Protein AF-A0A397UFQ4-F1 (afdb_monomer)

Nearest PDB structures (foldseek):
  2hhe-assembly1_B  TM=3.043E-01  e=4.378E+00  Homo sapiens

Organism: NCBI:txid44941

Mean predicted aligned error: 8.41 Å

Solvent-accessible surface area (backbone atoms only — not comparable to full-atom values): 8159 Å² total; per-residue (Å²): 135,67,64,70,59,56,53,64,70,54,61,78,47,61,83,94,66,66,54,72,70,55,70,60,45,58,74,70,64,36,62,65,55,53,31,54,50,48,43,52,47,51,49,63,78,42,35,73,60,53,28,53,54,43,25,72,74,63,79,46,73,78,60,61,97,76,64,55,71,70,55,49,52,50,51,50,50,48,54,48,62,49,42,74,75,43,45,70,63,52,50,66,76,47,70,85,65,86,52,66,69,55,53,56,51,46,47,40,63,70,48,50,48,53,50,46,58,31,42,40,70,51,22,50,71,68,68,38,53,70,61,29,52,54,52,62,57,74,109

Foldseek 3Di:
DPVVVVLVVQLPDDPVPRDPVVVVVCVVCDQVNLLLVLLQVLCQVPVVVLQVLVCVVPVDHGDDNRDDSVSSVVSLVVLQVVCVVCVVVVCVVCVPPPDPVVVVVVCSRPQSSVLSVCLVPPCVVVVVVVVNVVSSSND

pLDDT: mean 82.8, std 16.53, range [33.0, 97.25]

Radius of gyration: 16.31 Å; Cα contacts (8 Å, |Δi|>4): 80; chains: 1; bounding box: 44×31×44 Å

Sequence (139 aa):
MNFKLIVYKYFNLSFNNIPKEINQFVPLLGPLYISLNIQETCIIKFYPFFNELYKDIFNKKNLIAKPKPWQINLLLYIAHSRWIKIKFKVLKAFQNSKNSSFYSILNLLYDIIPSTLDIYTNLFKNNHFEHYYETIFQL

Structure (mmCIF, N/CA/C/O backbone):
data_AF-A0A397UFQ4-F1
#
_entry.id   AF-A0A397UFQ4-F1
#
loop_
_atom_site.group_PDB
_atom_site.id
_atom_site.type_symbol
_atom_site.label_atom_id
_atom_site.label_alt_id
_atom_site.label_comp_id
_atom_site.label_asym_id
_atom_site.label_entity_id
_atom_site.label_seq_id
_atom_site.pdbx_PDB_ins_code
_atom_site.Cartn_x
_atom_site.Cartn_y
_atom_site.Cartn_z
_atom_site.occupancy
_atom_site.B_iso_or_equiv
_atom_site.auth_seq_id
_atom_site.auth_comp_id
_atom_site.auth_asym_id
_atom_site.auth_atom_id
_atom_site.pdbx_PDB_model_num
ATOM 1 N N . MET A 1 1 ? 24.547 4.387 -12.637 1.00 41.91 1 MET A N 1
ATOM 2 C CA . MET A 1 1 ? 23.330 5.148 -13.000 1.00 41.91 1 MET A CA 1
ATOM 3 C C . MET A 1 1 ? 22.202 4.695 -12.083 1.00 41.91 1 MET A C 1
ATOM 5 O O . MET A 1 1 ? 21.888 3.514 -12.062 1.00 41.91 1 MET A O 1
ATOM 9 N N . ASN A 1 2 ? 21.700 5.576 -11.217 1.00 33.00 2 ASN A N 1
ATOM 10 C CA . ASN A 1 2 ? 20.807 5.203 -10.117 1.00 33.00 2 ASN A CA 1
ATOM 11 C C . ASN A 1 2 ? 19.346 5.304 -10.598 1.00 33.00 2 ASN A C 1
ATOM 13 O O . ASN A 1 2 ? 18.760 6.383 -10.568 1.00 33.00 2 ASN A O 1
ATOM 17 N N . PHE A 1 3 ? 18.775 4.208 -11.110 1.00 43.78 3 PHE A N 1
ATOM 18 C CA . PHE A 1 3 ? 17.453 4.192 -11.768 1.00 43.78 3 PHE A CA 1
ATOM 19 C C . PHE A 1 3 ? 16.307 4.724 -10.893 1.00 43.78 3 PHE A C 1
ATOM 21 O O . PHE A 1 3 ? 15.357 5.302 -11.416 1.00 43.78 3 PHE A O 1
ATOM 28 N N . LYS A 1 4 ? 16.446 4.645 -9.561 1.00 43.16 4 LYS A N 1
ATOM 29 C CA . LYS A 1 4 ? 15.537 5.286 -8.598 1.00 43.16 4 LYS A CA 1
ATOM 30 C C . LYS A 1 4 ? 15.383 6.793 -8.838 1.00 43.16 4 LYS A C 1
ATOM 32 O O . LYS A 1 4 ? 14.274 7.297 -8.744 1.00 43.16 4 LYS A O 1
ATOM 37 N N . LEU A 1 5 ? 16.464 7.498 -9.184 1.00 40.31 5 LEU A N 1
ATOM 38 C CA . LEU A 1 5 ? 16.439 8.945 -9.441 1.00 40.31 5 LEU A CA 1
ATOM 39 C C . LEU A 1 5 ? 15.760 9.299 -10.768 1.00 40.31 5 LEU A C 1
ATOM 41 O O . LEU A 1 5 ? 15.166 10.364 -10.870 1.00 40.31 5 LEU A O 1
ATOM 45 N N . ILE A 1 6 ? 15.826 8.418 -11.770 1.00 48.56 6 ILE A N 1
ATOM 46 C CA . ILE A 1 6 ? 15.184 8.639 -13.074 1.00 48.56 6 ILE A CA 1
ATOM 47 C C . ILE A 1 6 ? 13.675 8.501 -12.910 1.00 48.56 6 ILE A C 1
ATOM 49 O O . ILE A 1 6 ? 12.940 9.417 -13.251 1.00 48.56 6 ILE A O 1
ATOM 53 N N . VAL A 1 7 ? 13.223 7.417 -12.281 1.00 49.34 7 VAL A N 1
ATOM 54 C CA . VAL A 1 7 ? 11.802 7.199 -11.989 1.00 49.34 7 VAL A CA 1
ATOM 55 C C . VAL A 1 7 ? 11.239 8.354 -11.146 1.00 49.34 7 VAL A C 1
ATOM 57 O O . VAL A 1 7 ? 10.243 8.959 -11.531 1.00 49.34 7 VAL A O 1
ATOM 60 N N . TYR A 1 8 ? 11.941 8.775 -10.085 1.00 44.56 8 TYR A N 1
ATOM 61 C CA . TYR A 1 8 ? 11.523 9.923 -9.264 1.00 44.56 8 TYR A CA 1
ATOM 62 C C . TYR A 1 8 ? 11.478 11.262 -10.016 1.00 44.56 8 TYR A C 1
ATOM 64 O O . TYR A 1 8 ? 10.646 12.107 -9.696 1.00 44.56 8 TYR A O 1
ATOM 72 N N . LYS A 1 9 ? 12.362 11.482 -10.998 1.00 42.84 9 LYS A N 1
ATOM 73 C CA . LYS A 1 9 ? 12.400 12.731 -11.776 1.00 42.84 9 LYS A CA 1
ATOM 74 C C . LYS A 1 9 ? 11.203 12.864 -12.724 1.00 42.84 9 LYS A C 1
ATOM 76 O O . LYS A 1 9 ? 10.853 13.982 -13.089 1.00 42.84 9 LYS A O 1
ATOM 81 N N . TYR A 1 10 ? 10.580 11.749 -13.100 1.00 50.41 10 TYR A N 1
ATOM 82 C CA . TYR A 1 10 ? 9.545 11.711 -14.133 1.00 50.41 10 TYR A CA 1
ATOM 83 C C . TYR A 1 10 ? 8.149 11.312 -13.633 1.00 50.41 10 TYR A C 1
ATOM 85 O O . TYR A 1 10 ? 7.179 11.565 -14.337 1.00 50.41 10 TYR A O 1
ATOM 93 N N . PHE A 1 11 ? 8.025 10.806 -12.401 1.00 47.72 11 PHE A N 1
ATOM 94 C CA . PHE A 1 11 ? 6.742 10.566 -11.715 1.00 47.72 11 PHE A CA 1
ATOM 95 C C . PHE A 1 11 ? 5.924 11.851 -11.437 1.00 47.72 11 PHE A C 1
ATOM 97 O O . PHE A 1 11 ? 4.757 11.775 -11.087 1.00 47.72 11 PHE A O 1
ATOM 104 N N . ASN A 1 12 ? 6.511 13.044 -11.609 1.00 43.25 12 ASN A N 1
ATOM 105 C CA . ASN A 1 12 ? 5.829 14.335 -11.427 1.00 43.25 12 ASN A CA 1
ATOM 106 C C . ASN A 1 12 ? 5.403 15.014 -12.748 1.00 43.25 12 ASN A C 1
ATOM 108 O O . ASN A 1 12 ? 5.102 16.209 -12.748 1.00 43.25 12 ASN A O 1
ATOM 112 N N . LEU A 1 13 ? 5.415 14.311 -13.886 1.00 46.12 13 LEU A N 1
ATOM 113 C CA . LEU A 1 13 ? 4.970 14.881 -15.160 1.00 46.12 13 LEU A CA 1
ATOM 114 C C . LEU A 1 13 ? 3.474 14.647 -15.379 1.00 46.12 13 LEU A C 1
ATOM 116 O O . LEU A 1 13 ? 2.987 13.529 -15.271 1.00 46.12 13 LEU A O 1
ATOM 120 N N . SER A 1 14 ? 2.750 15.703 -15.760 1.00 45.38 14 SER A N 1
ATOM 121 C CA . SER A 1 14 ? 1.394 15.576 -16.299 1.00 45.38 14 SER A CA 1
ATOM 122 C C . SER A 1 14 ? 1.397 14.645 -17.516 1.00 45.38 14 SER A C 1
ATOM 124 O O . SER A 1 14 ? 2.278 14.786 -18.367 1.00 45.38 14 SER A O 1
ATOM 126 N N . PHE A 1 15 ? 0.388 13.776 -17.638 1.00 50.72 15 PHE A N 1
ATOM 127 C CA . PHE A 1 15 ? 0.259 12.736 -18.676 1.00 50.72 15 PHE A CA 1
ATOM 128 C C . PHE A 1 15 ? 0.599 13.208 -20.105 1.00 50.72 15 PHE A C 1
ATOM 130 O O . PHE A 1 15 ? 1.236 12.496 -20.873 1.00 50.72 15 PHE A O 1
ATOM 137 N N . ASN A 1 16 ? 0.273 14.462 -20.435 1.00 53.00 16 ASN A N 1
ATOM 138 C CA . ASN A 1 16 ? 0.518 15.053 -21.755 1.00 53.00 16 ASN A CA 1
ATOM 139 C C . ASN A 1 16 ? 1.999 15.327 -22.089 1.00 53.00 16 ASN A C 1
ATOM 141 O O . ASN A 1 16 ? 2.300 15.643 -23.236 1.00 53.00 16 ASN A O 1
ATOM 145 N N . ASN A 1 17 ? 2.917 15.209 -21.123 1.00 59.16 17 ASN A N 1
ATOM 146 C CA . ASN A 1 17 ? 4.333 15.562 -21.283 1.00 59.16 17 ASN A CA 1
ATOM 147 C C . ASN A 1 17 ? 5.292 14.389 -21.023 1.00 59.16 17 ASN A C 1
ATOM 149 O O . ASN A 1 17 ? 6.481 14.623 -20.805 1.00 59.16 17 ASN A O 1
ATOM 153 N N . ILE A 1 18 ? 4.815 13.140 -21.025 1.00 60.66 18 ILE A N 1
ATOM 154 C CA . ILE A 1 18 ? 5.684 11.971 -20.832 1.00 60.66 18 ILE A CA 1
ATOM 155 C C . ILE A 1 18 ? 6.627 11.843 -22.050 1.00 60.66 18 ILE A C 1
ATOM 157 O O . ILE A 1 18 ? 6.153 11.653 -23.173 1.00 60.66 18 ILE A O 1
ATOM 161 N N . PRO A 1 19 ? 7.960 11.937 -21.872 1.00 65.44 19 PRO A N 1
ATOM 162 C CA . PRO A 1 19 ? 8.918 11.765 -22.958 1.00 65.44 19 PRO A CA 1
ATOM 163 C C . PRO A 1 19 ? 8.798 10.371 -23.586 1.00 65.44 19 PRO A C 1
ATOM 165 O O . PRO A 1 19 ? 8.626 9.375 -22.876 1.00 65.44 19 PRO A O 1
ATOM 168 N N . LYS A 1 20 ? 8.921 10.277 -24.917 1.00 62.59 20 LYS A N 1
ATOM 169 C CA . LYS A 1 20 ? 8.786 9.011 -25.669 1.00 62.59 20 LYS A CA 1
ATOM 170 C C . LYS A 1 20 ? 9.743 7.927 -25.171 1.00 62.59 20 LYS A C 1
ATOM 172 O O . LYS A 1 20 ? 9.418 6.745 -25.234 1.00 62.59 20 LYS A O 1
ATOM 177 N N . GLU A 1 21 ? 10.891 8.330 -24.644 1.00 62.50 21 GLU A N 1
ATOM 178 C CA . GLU A 1 21 ? 11.898 7.455 -24.058 1.00 62.50 21 GLU A CA 1
ATOM 179 C C . GLU A 1 21 ? 11.328 6.688 -22.853 1.00 62.50 21 GLU A C 1
ATOM 181 O O . GLU A 1 21 ? 11.600 5.504 -22.687 1.00 62.50 21 GLU A O 1
ATOM 186 N N . ILE A 1 22 ? 10.473 7.315 -22.039 1.00 59.78 22 ILE A N 1
ATOM 187 C CA . ILE A 1 22 ? 9.878 6.690 -20.846 1.00 59.78 22 ILE A CA 1
ATOM 188 C C . ILE A 1 22 ? 8.858 5.620 -21.232 1.00 59.78 22 ILE A C 1
ATOM 190 O O . ILE A 1 22 ? 8.871 4.533 -20.651 1.00 59.78 22 ILE A O 1
ATOM 194 N N . ASN A 1 23 ? 8.050 5.876 -22.264 1.00 58.91 23 ASN A N 1
ATOM 195 C CA . ASN A 1 23 ? 7.129 4.874 -22.810 1.00 58.91 23 ASN A CA 1
ATOM 196 C C . ASN A 1 23 ? 7.866 3.628 -23.322 1.00 58.91 23 ASN A C 1
ATOM 198 O O . ASN A 1 23 ? 7.314 2.533 -23.275 1.00 58.91 23 ASN A O 1
ATOM 202 N N . GLN A 1 24 ? 9.124 3.765 -23.754 1.00 60.16 24 GLN A N 1
ATOM 203 C CA . GLN A 1 24 ? 9.963 2.635 -24.164 1.00 60.16 24 GLN A CA 1
ATOM 204 C C . GLN A 1 24 ? 10.593 1.889 -22.973 1.00 60.16 24 GLN A C 1
ATOM 206 O O . GLN A 1 24 ? 10.868 0.694 -23.080 1.00 60.16 24 GLN A O 1
ATOM 211 N N . PHE A 1 25 ? 10.790 2.550 -21.825 1.00 62.03 25 PHE A N 1
ATOM 212 C CA . PHE A 1 25 ? 11.386 1.937 -20.627 1.00 62.03 25 PHE A CA 1
ATOM 213 C C . PHE A 1 25 ? 10.406 1.103 -19.796 1.00 62.03 25 PHE A C 1
ATOM 215 O O . PHE A 1 25 ? 10.821 0.101 -19.210 1.00 62.03 25 PHE A O 1
ATOM 222 N N . VAL A 1 26 ? 9.125 1.481 -19.732 1.00 62.16 26 VAL A N 1
ATOM 223 C CA . VAL A 1 26 ? 8.111 0.736 -18.957 1.00 62.16 26 VAL A CA 1
ATOM 224 C C . VAL A 1 26 ? 7.998 -0.733 -19.417 1.00 62.16 26 VAL A C 1
ATOM 226 O O . VAL A 1 26 ? 8.063 -1.618 -18.561 1.00 62.16 26 VAL A O 1
ATOM 229 N N . PRO A 1 27 ? 7.948 -1.045 -20.730 1.00 58.94 27 PRO A N 1
ATOM 230 C CA . PRO A 1 27 ? 8.026 -2.423 -21.223 1.00 58.94 27 PRO A CA 1
ATOM 231 C C . PRO A 1 27 ? 9.307 -3.175 -20.822 1.00 58.94 27 PRO A C 1
ATOM 233 O O . PRO A 1 27 ? 9.276 -4.395 -20.679 1.00 58.94 27 PRO A O 1
ATOM 236 N N . LEU A 1 28 ? 10.428 -2.470 -20.616 1.00 64.50 28 LEU A N 1
ATOM 237 C CA . LEU A 1 28 ? 11.747 -3.068 -20.376 1.00 64.50 28 LEU A CA 1
ATOM 238 C C . LEU A 1 28 ? 11.947 -3.553 -18.929 1.00 64.50 28 LEU A C 1
ATOM 240 O O . LEU A 1 28 ? 12.699 -4.494 -18.687 1.00 64.50 28 LEU A O 1
ATOM 244 N N . LEU A 1 29 ? 11.292 -2.905 -17.961 1.00 69.75 29 LEU A N 1
ATOM 245 C CA . LEU A 1 29 ? 11.422 -3.217 -16.531 1.00 69.75 29 LEU A CA 1
ATOM 246 C C . LEU A 1 29 ? 10.665 -4.486 -16.118 1.00 69.75 29 LEU A C 1
ATOM 248 O O . LEU A 1 29 ? 10.967 -5.078 -15.085 1.00 69.75 29 LEU A O 1
ATOM 252 N N . GLY A 1 30 ? 9.699 -4.915 -16.926 1.00 82.06 30 GLY A N 1
ATOM 253 C CA . GLY A 1 30 ? 8.806 -6.014 -16.605 1.00 82.06 30 GLY A CA 1
ATOM 254 C C . GLY A 1 30 ? 7.661 -5.573 -15.674 1.00 82.06 30 GLY A C 1
ATOM 255 O O . GLY A 1 30 ? 7.878 -4.946 -14.633 1.00 82.06 30 GLY A O 1
ATOM 256 N N . PRO A 1 31 ? 6.412 -5.940 -15.988 1.00 83.62 31 PRO A N 1
ATOM 257 C CA . PRO A 1 31 ? 5.216 -5.452 -15.293 1.00 83.62 31 PRO A CA 1
ATOM 258 C C . PRO A 1 31 ? 5.126 -5.912 -13.833 1.00 83.62 31 PRO A C 1
ATOM 260 O O . PRO A 1 31 ? 4.618 -5.186 -12.979 1.00 83.62 31 PRO A O 1
ATOM 263 N N . LEU A 1 32 ? 5.660 -7.099 -13.528 1.00 87.12 32 LEU A N 1
ATOM 264 C CA . LEU A 1 32 ? 5.730 -7.618 -12.163 1.00 87.12 32 LEU A CA 1
ATOM 265 C C . LEU A 1 32 ? 6.688 -6.788 -11.301 1.00 87.12 32 LEU A C 1
ATOM 267 O O . LEU A 1 32 ? 6.364 -6.460 -10.164 1.00 87.12 32 LEU A O 1
ATOM 271 N N . TYR A 1 33 ? 7.851 -6.427 -11.846 1.00 87.69 33 TYR A N 1
ATOM 272 C CA . TYR A 1 33 ? 8.842 -5.616 -11.141 1.00 87.69 33 TYR A CA 1
ATOM 273 C C . TYR A 1 33 ? 8.288 -4.227 -10.812 1.00 87.69 33 TYR A C 1
ATOM 275 O O . TYR A 1 33 ? 8.431 -3.751 -9.686 1.00 87.69 33 TYR A O 1
ATOM 283 N N . ILE A 1 34 ? 7.590 -3.609 -11.770 1.00 87.06 34 ILE A N 1
ATOM 284 C CA . ILE A 1 34 ? 6.915 -2.324 -11.569 1.00 87.06 34 ILE A CA 1
ATOM 285 C C . ILE A 1 34 ? 5.885 -2.428 -10.440 1.00 87.06 34 ILE A C 1
ATOM 287 O O . ILE A 1 34 ? 5.916 -1.626 -9.509 1.00 87.06 34 ILE A O 1
ATOM 291 N N . SER A 1 35 ? 5.022 -3.447 -10.471 1.00 89.81 35 SER A N 1
ATOM 292 C CA . SER A 1 35 ? 4.003 -3.642 -9.434 1.00 89.81 35 SER A CA 1
ATOM 293 C C . SER A 1 35 ? 4.608 -3.844 -8.043 1.00 89.81 35 SER A C 1
ATOM 295 O O . SER A 1 35 ? 4.172 -3.184 -7.100 1.00 89.81 35 SER A O 1
ATOM 297 N N . LEU A 1 36 ? 5.654 -4.666 -7.910 1.00 91.00 36 LEU A N 1
ATOM 298 C CA . LEU A 1 36 ? 6.341 -4.872 -6.630 1.00 91.00 36 LEU A CA 1
ATOM 299 C C . LEU A 1 36 ? 6.973 -3.576 -6.096 1.00 91.00 36 LEU A C 1
ATOM 301 O O . LEU A 1 36 ? 6.865 -3.282 -4.905 1.00 91.00 36 LEU A O 1
ATOM 305 N N . ASN A 1 37 ? 7.586 -2.772 -6.969 1.00 89.94 37 ASN A N 1
ATOM 306 C CA . ASN A 1 37 ? 8.188 -1.497 -6.576 1.00 89.94 37 ASN A CA 1
ATOM 307 C C . ASN A 1 37 ? 7.149 -0.465 -6.130 1.00 89.94 37 ASN A C 1
ATOM 309 O O . ASN A 1 37 ? 7.384 0.261 -5.161 1.00 89.94 37 ASN A O 1
ATOM 313 N N . ILE A 1 38 ? 6.009 -0.388 -6.818 1.00 91.38 38 ILE A N 1
ATOM 314 C CA . ILE A 1 38 ? 4.916 0.520 -6.448 1.00 91.38 38 ILE A CA 1
ATOM 315 C C . ILE A 1 38 ? 4.310 0.084 -5.108 1.00 91.38 38 ILE A C 1
ATOM 317 O O . ILE A 1 38 ? 4.108 0.918 -4.228 1.00 91.38 38 ILE A O 1
ATOM 321 N N . GLN A 1 39 ? 4.121 -1.222 -4.898 1.00 94.25 39 GLN A N 1
ATOM 322 C CA . GLN A 1 39 ? 3.662 -1.787 -3.625 1.00 94.25 39 GLN A CA 1
ATOM 323 C C . GLN A 1 39 ? 4.602 -1.446 -2.463 1.00 94.25 39 GLN A C 1
ATOM 325 O O . GLN A 1 39 ? 4.148 -0.972 -1.418 1.00 94.25 39 GLN A O 1
ATOM 330 N N . GLU A 1 40 ? 5.913 -1.627 -2.643 1.00 94.12 40 GLU A N 1
ATOM 331 C CA . GLU A 1 40 ? 6.914 -1.230 -1.646 1.00 94.12 40 GLU A CA 1
ATOM 332 C C . GLU A 1 40 ? 6.879 0.284 -1.386 1.00 94.12 40 GLU A C 1
ATOM 334 O O . GLU A 1 40 ? 6.864 0.719 -0.232 1.00 94.12 40 GLU A O 1
ATOM 339 N N . THR A 1 41 ? 6.791 1.089 -2.445 1.00 92.69 41 THR A N 1
ATOM 340 C CA . THR A 1 41 ? 6.727 2.556 -2.352 1.00 92.69 41 THR A CA 1
ATOM 341 C C . THR A 1 41 ? 5.481 3.028 -1.601 1.00 92.69 41 THR A C 1
ATOM 343 O O . THR A 1 41 ? 5.584 3.925 -0.762 1.00 92.69 41 THR A O 1
ATOM 346 N N . CYS A 1 42 ? 4.326 2.397 -1.829 1.00 94.31 42 CYS A N 1
ATOM 347 C CA . CYS A 1 42 ? 3.082 2.676 -1.112 1.00 94.31 42 CYS A CA 1
ATOM 348 C C . CYS A 1 42 ? 3.252 2.465 0.402 1.00 94.31 42 CYS A C 1
ATOM 350 O O . CYS A 1 42 ? 2.949 3.365 1.190 1.00 94.31 42 CYS A O 1
ATOM 352 N N . ILE A 1 43 ? 3.814 1.320 0.813 1.00 95.44 43 ILE A N 1
ATOM 353 C CA . ILE A 1 43 ? 4.059 1.024 2.233 1.00 95.44 43 ILE A CA 1
ATOM 354 C C . ILE A 1 43 ? 5.012 2.041 2.861 1.00 95.44 43 ILE A C 1
ATOM 356 O O . ILE A 1 43 ? 4.756 2.504 3.969 1.00 95.44 43 ILE A O 1
ATOM 360 N N . ILE A 1 44 ? 6.096 2.404 2.171 1.00 93.06 44 ILE A N 1
ATOM 361 C CA . ILE A 1 44 ? 7.092 3.348 2.697 1.00 93.06 44 ILE A CA 1
ATOM 362 C C . ILE A 1 44 ? 6.498 4.758 2.827 1.00 93.06 44 ILE A C 1
ATOM 364 O O . ILE A 1 44 ? 6.647 5.392 3.872 1.00 93.06 44 ILE A O 1
ATOM 368 N N . LYS A 1 45 ? 5.795 5.247 1.796 1.00 92.62 45 LYS A N 1
ATOM 369 C CA . LYS A 1 45 ? 5.202 6.597 1.770 1.00 92.62 45 LYS A CA 1
ATOM 370 C C . LYS A 1 45 ? 4.135 6.778 2.852 1.00 92.62 45 LYS A C 1
ATOM 372 O O . LYS A 1 45 ? 4.036 7.852 3.439 1.00 92.62 45 LYS A O 1
ATOM 377 N N . PHE A 1 46 ? 3.381 5.722 3.149 1.00 94.56 46 PHE A N 1
ATOM 378 C CA . PHE A 1 46 ? 2.320 5.723 4.158 1.00 94.56 46 PHE A CA 1
ATOM 379 C C . PHE A 1 46 ? 2.660 4.843 5.364 1.00 94.56 46 PHE A C 1
ATOM 381 O O . PHE A 1 46 ? 1.772 4.279 6.009 1.00 94.56 46 PHE A O 1
ATOM 388 N N . TYR A 1 47 ? 3.949 4.751 5.701 1.00 94.94 47 TYR A N 1
ATOM 389 C CA . TYR A 1 47 ? 4.434 3.893 6.778 1.00 94.94 47 TYR A CA 1
ATOM 390 C C . TYR A 1 47 ? 3.694 4.087 8.112 1.00 94.94 47 TYR A C 1
ATOM 392 O O . TYR A 1 47 ? 3.342 3.074 8.711 1.00 94.94 47 TYR A O 1
ATOM 400 N N . PRO A 1 48 ? 3.375 5.316 8.582 1.00 94.69 48 PRO A N 1
ATOM 401 C CA . PRO A 1 48 ? 2.626 5.487 9.828 1.00 94.69 48 PRO A CA 1
ATOM 402 C C . PRO A 1 48 ? 1.281 4.751 9.825 1.00 94.69 48 PRO A C 1
ATOM 404 O O . PRO A 1 48 ? 0.968 4.052 10.782 1.00 94.69 48 PRO A O 1
ATOM 407 N N . PHE A 1 49 ? 0.528 4.831 8.724 1.00 95.44 49 PHE A N 1
ATOM 408 C CA . PHE A 1 49 ? -0.747 4.128 8.578 1.00 95.44 49 PHE A CA 1
ATOM 409 C C . PHE A 1 49 ? -0.553 2.606 8.602 1.00 95.44 49 PHE A C 1
ATOM 411 O O . PHE A 1 49 ? -1.209 1.903 9.370 1.00 95.44 49 PHE A O 1
ATOM 418 N N . PHE A 1 50 ? 0.379 2.087 7.796 1.00 96.12 50 PHE A N 1
ATOM 419 C CA . PHE A 1 50 ? 0.615 0.643 7.712 1.00 96.12 50 PHE A CA 1
ATOM 420 C C . PHE A 1 50 ? 1.230 0.057 8.983 1.00 96.12 50 PHE A C 1
ATOM 422 O O . PHE A 1 50 ? 0.991 -1.108 9.296 1.00 96.12 50 PHE A O 1
ATOM 429 N N . ASN A 1 51 ? 1.992 0.850 9.731 1.00 96.25 51 ASN A N 1
ATOM 430 C CA . ASN A 1 51 ? 2.540 0.456 11.018 1.00 96.25 51 ASN A CA 1
ATOM 431 C C . ASN A 1 51 ? 1.437 0.286 12.070 1.00 96.25 51 ASN A C 1
ATOM 433 O O . ASN A 1 51 ? 1.449 -0.720 12.776 1.00 96.25 51 ASN A O 1
ATOM 437 N N . GLU A 1 52 ? 0.477 1.213 12.145 1.00 95.75 52 GLU A N 1
ATOM 438 C CA . GLU A 1 52 ? -0.676 1.067 13.046 1.00 95.75 52 GLU A CA 1
ATOM 439 C C . GLU A 1 52 ? -1.560 -0.112 12.627 1.00 95.75 52 GLU A C 1
ATOM 441 O O . GLU A 1 52 ? -1.854 -0.978 13.448 1.00 95.75 52 GLU A O 1
ATOM 446 N N . LEU A 1 53 ? -1.851 -0.254 11.328 1.00 95.31 53 LEU A N 1
ATOM 447 C CA . LEU A 1 53 ? -2.586 -1.413 10.812 1.00 95.31 53 LEU A CA 1
ATOM 448 C C . LEU A 1 53 ? -1.895 -2.744 11.166 1.00 95.31 53 LEU A C 1
ATOM 450 O O . LEU A 1 53 ? -2.547 -3.713 11.550 1.00 95.31 53 LEU A O 1
ATOM 454 N N . TYR A 1 54 ? -0.568 -2.808 11.042 1.00 95.25 54 TYR A N 1
ATOM 455 C CA . TYR A 1 54 ? 0.208 -4.003 11.369 1.00 95.25 54 TYR A CA 1
ATOM 456 C C . TYR A 1 54 ? 0.159 -4.339 12.866 1.00 95.25 54 TYR A C 1
ATOM 458 O O . TYR A 1 54 ? -0.014 -5.509 13.220 1.00 95.25 54 TYR A O 1
ATOM 466 N N . LYS A 1 55 ? 0.298 -3.338 13.743 1.00 95.44 55 LYS A N 1
ATOM 467 C CA . LYS A 1 55 ? 0.189 -3.535 15.196 1.00 95.44 55 LYS A CA 1
ATOM 468 C C . LYS A 1 55 ? -1.181 -4.088 15.571 1.00 95.44 55 LYS A C 1
ATOM 470 O O . LYS A 1 55 ? -1.231 -5.087 16.285 1.00 95.44 55 LYS A O 1
ATOM 475 N N . ASP A 1 56 ? -2.242 -3.502 15.020 1.00 93.44 56 ASP A N 1
ATOM 476 C CA . ASP A 1 56 ? -3.625 -3.897 15.294 1.00 93.44 56 ASP A CA 1
ATOM 477 C C . ASP A 1 56 ? -3.924 -5.336 14.852 1.00 93.44 56 ASP A C 1
ATOM 479 O O . ASP A 1 56 ? -4.617 -6.075 15.546 1.00 93.44 56 ASP A O 1
ATOM 483 N N . ILE A 1 57 ? -3.399 -5.768 13.700 1.00 90.69 57 ILE A N 1
ATOM 484 C CA . ILE A 1 57 ? -3.672 -7.115 13.170 1.00 90.69 57 ILE A CA 1
ATOM 485 C C . ILE A 1 57 ? -2.880 -8.192 13.914 1.00 90.69 57 ILE A C 1
ATOM 487 O O . ILE A 1 57 ? -3.385 -9.293 14.133 1.00 90.69 57 ILE A O 1
ATOM 491 N N . PHE A 1 58 ? -1.615 -7.918 14.239 1.00 89.50 58 PHE A N 1
ATOM 492 C CA . PHE A 1 58 ? -0.697 -8.952 14.718 1.00 89.50 58 PHE A CA 1
ATOM 493 C C . PHE A 1 58 ? -0.402 -8.884 16.214 1.00 89.50 58 PHE A C 1
ATOM 495 O O . PHE A 1 58 ? 0.337 -9.744 16.696 1.00 89.50 58 PHE A O 1
ATOM 502 N N . ASN A 1 59 ? -0.921 -7.887 16.940 1.00 87.81 59 ASN A N 1
ATOM 503 C CA . ASN A 1 59 ? -0.552 -7.599 18.331 1.00 87.81 59 ASN A CA 1
ATOM 504 C C . ASN A 1 59 ? 0.978 -7.575 18.524 1.00 87.81 59 ASN A C 1
ATOM 506 O O . ASN A 1 59 ? 1.522 -8.069 19.513 1.00 87.81 59 ASN A O 1
ATOM 510 N N . LYS A 1 60 ? 1.696 -7.059 17.519 1.00 81.50 60 LYS A N 1
ATOM 511 C CA . LYS A 1 60 ? 3.162 -7.033 17.454 1.00 81.50 60 LYS A CA 1
ATOM 512 C C . LYS A 1 60 ? 3.694 -5.623 17.672 1.00 81.50 60 LYS A C 1
ATOM 514 O O . LYS A 1 60 ? 2.974 -4.636 17.588 1.00 81.50 60 LYS A O 1
ATOM 519 N N . LYS A 1 61 ? 5.008 -5.544 17.905 1.00 88.12 61 LYS A N 1
ATOM 520 C CA . LYS A 1 61 ? 5.774 -4.292 17.810 1.00 88.12 61 LYS A CA 1
ATOM 521 C C . LYS A 1 61 ? 5.729 -3.742 16.375 1.00 88.12 61 LYS A C 1
ATOM 523 O O . LYS A 1 61 ? 5.183 -4.377 15.477 1.00 88.12 61 LYS A O 1
ATOM 528 N N . ASN A 1 62 ? 6.329 -2.569 16.185 1.00 93.31 62 ASN A N 1
ATOM 529 C CA . ASN A 1 62 ? 6.388 -1.854 14.911 1.00 93.31 62 ASN A CA 1
ATOM 530 C C . ASN A 1 62 ? 6.680 -2.764 13.706 1.00 93.31 62 ASN A C 1
ATOM 532 O O . ASN A 1 62 ? 7.473 -3.710 13.789 1.00 93.31 62 ASN A O 1
ATOM 536 N N . LEU A 1 63 ? 6.061 -2.422 12.578 1.00 92.81 63 LEU A N 1
ATOM 537 C CA . LEU A 1 63 ? 6.397 -2.967 11.274 1.00 92.81 63 LEU A CA 1
ATOM 538 C C . LEU A 1 63 ? 7.902 -2.777 11.024 1.00 92.81 63 LEU A C 1
ATOM 540 O O . LEU A 1 63 ? 8.504 -1.787 11.425 1.00 92.81 63 LEU A O 1
ATOM 544 N N . ILE A 1 64 ? 8.548 -3.751 10.391 1.00 90.56 64 ILE A N 1
ATOM 545 C CA . ILE A 1 64 ? 9.964 -3.612 10.038 1.00 90.56 64 ILE A CA 1
ATOM 546 C C . ILE A 1 64 ? 10.067 -2.578 8.910 1.00 90.56 64 ILE A C 1
ATOM 548 O O . ILE A 1 64 ? 9.259 -2.610 7.988 1.00 90.56 64 ILE A O 1
ATOM 552 N N . ALA A 1 65 ? 11.079 -1.704 8.940 1.00 86.69 65 ALA A N 1
ATOM 553 C CA . ALA A 1 65 ? 11.257 -0.630 7.952 1.00 86.69 65 ALA A CA 1
ATOM 554 C C . ALA A 1 65 ? 11.249 -1.115 6.488 1.00 86.69 65 ALA A C 1
ATOM 556 O O . ALA A 1 65 ? 10.855 -0.375 5.592 1.00 86.69 65 ALA A O 1
ATOM 557 N N . LYS A 1 66 ? 11.661 -2.367 6.250 1.00 87.12 66 LYS A N 1
ATOM 558 C CA . LYS A 1 66 ? 11.584 -3.037 4.951 1.00 87.12 66 LYS A CA 1
ATOM 559 C C . LYS A 1 66 ? 10.872 -4.391 5.084 1.00 87.12 66 LYS A C 1
ATOM 561 O O . LYS A 1 66 ? 11.531 -5.400 5.350 1.00 87.12 66 LYS A O 1
ATOM 566 N N . PRO A 1 67 ? 9.534 -4.431 4.965 1.00 89.69 67 PRO A N 1
ATOM 567 C CA . PRO A 1 67 ? 8.775 -5.670 5.082 1.00 89.69 67 PRO A CA 1
ATOM 568 C C . PRO A 1 67 ? 9.052 -6.611 3.907 1.00 89.69 67 PRO A C 1
ATOM 570 O O . PRO A 1 67 ? 9.417 -6.185 2.811 1.00 89.69 67 PRO A O 1
ATOM 573 N N . LYS A 1 68 ? 8.845 -7.912 4.116 1.00 91.44 68 LYS A N 1
ATOM 574 C CA . LYS A 1 68 ? 8.926 -8.901 3.031 1.00 91.44 68 LYS A CA 1
ATOM 575 C C . LYS A 1 68 ? 7.772 -8.691 2.031 1.00 91.44 68 LYS A C 1
ATOM 577 O O . LYS A 1 68 ? 6.687 -8.306 2.466 1.00 91.44 68 LYS A O 1
ATOM 582 N N . PRO A 1 69 ? 7.925 -9.044 0.739 1.00 90.31 69 PRO A N 1
ATOM 583 C CA . PRO A 1 69 ? 6.872 -8.857 -0.270 1.00 90.31 69 PRO A CA 1
ATOM 584 C C . PRO A 1 69 ? 5.505 -9.441 0.116 1.00 90.31 69 PRO A C 1
ATOM 586 O O . PRO A 1 69 ? 4.472 -8.812 -0.087 1.00 90.31 69 PRO A O 1
ATOM 589 N N . TRP A 1 70 ? 5.477 -10.614 0.758 1.00 91.38 70 TRP A N 1
ATOM 590 C CA . TRP A 1 70 ? 4.223 -11.208 1.231 1.00 91.38 70 TRP A CA 1
ATOM 591 C C . TRP A 1 70 ? 3.556 -10.391 2.350 1.00 91.38 70 TRP A C 1
ATOM 593 O O . TRP A 1 70 ? 2.333 -10.357 2.425 1.00 91.38 70 TRP A O 1
ATOM 603 N N . GLN A 1 71 ? 4.334 -9.712 3.203 1.00 92.56 71 GLN A N 1
ATOM 604 C CA . GLN A 1 71 ? 3.804 -8.836 4.255 1.00 92.56 71 GLN A CA 1
ATOM 605 C C . GLN A 1 71 ? 3.206 -7.569 3.649 1.00 92.56 71 GLN A C 1
ATOM 607 O O . GLN A 1 71 ? 2.137 -7.144 4.074 1.00 92.56 71 GLN A O 1
ATOM 612 N N . ILE A 1 72 ? 3.876 -7.003 2.639 1.00 95.19 72 ILE A N 1
ATOM 613 C CA . ILE A 1 72 ? 3.389 -5.851 1.871 1.00 95.19 72 ILE A CA 1
ATOM 614 C C . ILE A 1 72 ? 2.035 -6.189 1.241 1.00 95.19 72 ILE A C 1
ATOM 616 O O . ILE A 1 72 ? 1.043 -5.514 1.515 1.00 95.19 72 ILE A O 1
ATOM 620 N N . ASN A 1 73 ? 1.970 -7.287 0.483 1.00 94.38 73 ASN A N 1
ATOM 621 C CA . ASN A 1 73 ? 0.734 -7.723 -0.167 1.00 94.38 73 ASN A CA 1
ATOM 622 C C . ASN A 1 73 ? -0.387 -8.002 0.832 1.00 94.38 73 ASN A C 1
ATOM 624 O O . ASN A 1 73 ? -1.527 -7.600 0.606 1.00 94.38 73 ASN A O 1
ATOM 628 N N . LEU A 1 74 ? -0.070 -8.646 1.957 1.00 95.00 74 LEU A N 1
ATOM 629 C CA . LEU A 1 74 ? -1.048 -8.921 3.003 1.00 95.00 74 LEU A CA 1
ATOM 630 C C . LEU A 1 74 ? -1.628 -7.631 3.596 1.00 95.00 74 LEU A C 1
ATOM 632 O O . LEU A 1 74 ? -2.843 -7.521 3.741 1.00 95.00 74 LEU A O 1
ATOM 636 N N . LEU A 1 75 ? -0.782 -6.648 3.912 1.00 96.81 75 LEU A N 1
ATOM 637 C CA . LEU A 1 75 ? -1.224 -5.371 4.475 1.00 96.81 75 LEU A CA 1
ATOM 638 C C . LEU A 1 75 ? -2.069 -4.567 3.484 1.00 96.81 75 LEU A C 1
ATOM 640 O O . LEU A 1 75 ? -3.122 -4.064 3.872 1.00 96.81 75 LEU A O 1
ATOM 644 N N . LEU A 1 76 ? -1.660 -4.495 2.214 1.00 97.25 76 LEU A N 1
ATOM 645 C CA . LEU A 1 76 ? -2.435 -3.830 1.160 1.00 97.25 76 LEU A CA 1
ATOM 646 C C . LEU A 1 76 ? -3.805 -4.492 0.977 1.00 97.25 76 LEU A C 1
ATOM 648 O O . LEU A 1 76 ? -4.829 -3.808 0.952 1.00 97.25 76 LEU A O 1
ATOM 652 N N . TYR A 1 77 ? -3.845 -5.825 0.929 1.00 96.50 77 TYR A N 1
ATOM 653 C CA . TYR A 1 77 ? -5.093 -6.569 0.780 1.00 96.50 77 TYR A CA 1
ATOM 654 C C . TYR A 1 77 ? -6.023 -6.405 1.991 1.00 96.50 77 TYR A C 1
ATOM 656 O O . TYR A 1 77 ? -7.238 -6.235 1.840 1.00 96.50 77 TYR A O 1
ATOM 664 N N . ILE A 1 78 ? -5.480 -6.420 3.212 1.00 96.56 78 ILE A N 1
ATOM 665 C CA . ILE A 1 78 ? -6.279 -6.188 4.420 1.00 96.56 78 ILE A CA 1
ATOM 666 C C . ILE A 1 78 ? -6.801 -4.750 4.443 1.00 96.56 78 ILE A C 1
ATOM 668 O O . ILE A 1 78 ? -7.998 -4.564 4.659 1.00 96.56 78 ILE A O 1
ATOM 672 N N . ALA A 1 79 ? -5.959 -3.754 4.163 1.00 97.25 79 ALA A N 1
ATOM 673 C CA . ALA A 1 79 ? -6.374 -2.356 4.100 1.00 97.25 79 ALA A CA 1
ATOM 674 C C . ALA A 1 79 ? -7.523 -2.162 3.098 1.00 97.25 79 ALA A C 1
ATOM 676 O O . ALA A 1 79 ? -8.578 -1.645 3.468 1.00 97.25 79 ALA A O 1
ATOM 677 N N . HIS A 1 80 ? -7.369 -2.673 1.873 1.00 97.12 80 HIS A N 1
ATOM 678 C CA . HIS A 1 80 ? -8.392 -2.602 0.832 1.00 97.12 80 HIS A CA 1
ATOM 679 C C . HIS A 1 80 ? -9.696 -3.305 1.240 1.00 97.12 80 HIS A C 1
ATOM 681 O O . HIS A 1 80 ? -10.780 -2.714 1.228 1.00 97.12 80 HIS A O 1
ATOM 687 N N . SER A 1 81 ? -9.601 -4.568 1.667 1.00 95.44 81 SER A N 1
ATOM 688 C CA . SER A 1 81 ? -10.778 -5.377 2.004 1.00 95.44 81 SER A CA 1
ATOM 689 C C . SER A 1 81 ? -11.533 -4.858 3.229 1.00 95.44 81 SER A C 1
ATOM 691 O O . SER A 1 81 ? -12.758 -4.993 3.304 1.00 95.44 81 SER A O 1
ATOM 693 N N . ARG A 1 82 ? -10.837 -4.264 4.206 1.00 94.81 82 ARG A N 1
ATOM 694 C CA . ARG A 1 82 ? -11.475 -3.599 5.349 1.00 94.81 82 ARG A CA 1
ATOM 695 C C . ARG A 1 82 ? -12.096 -2.277 4.931 1.00 94.81 82 ARG A C 1
ATOM 697 O O . ARG A 1 82 ? -13.241 -2.029 5.308 1.00 94.81 82 ARG A O 1
ATOM 704 N N . TRP A 1 83 ? -11.394 -1.480 4.126 1.00 95.56 83 TRP A N 1
ATOM 705 C CA . TRP A 1 83 ? -11.895 -0.200 3.640 1.00 95.56 83 TRP A CA 1
ATOM 706 C C . TRP A 1 83 ? -13.236 -0.339 2.928 1.00 95.56 83 TRP A C 1
ATOM 708 O O . TRP A 1 83 ? -14.195 0.329 3.313 1.00 95.56 83 TRP A O 1
ATOM 718 N N . ILE A 1 84 ? -13.352 -1.282 1.988 1.00 95.69 84 ILE A N 1
ATOM 719 C CA . ILE A 1 84 ? -14.608 -1.553 1.269 1.00 95.69 84 ILE A CA 1
ATOM 720 C C . ILE A 1 84 ? -15.786 -1.764 2.235 1.00 95.69 84 ILE A C 1
ATOM 722 O O . ILE A 1 84 ? -16.890 -1.290 1.968 1.00 95.69 84 ILE A O 1
ATOM 726 N N . LYS A 1 85 ? -15.556 -2.432 3.373 1.00 95.94 85 LYS A N 1
ATOM 727 C CA . LYS A 1 85 ? -16.599 -2.730 4.367 1.00 95.94 85 LYS A CA 1
ATOM 728 C C . LYS A 1 85 ? -17.003 -1.520 5.209 1.00 95.94 85 LYS A C 1
ATOM 730 O O . LYS A 1 85 ? -18.153 -1.449 5.640 1.00 95.94 85 LYS A O 1
ATOM 735 N N . ILE A 1 86 ? -16.082 -0.595 5.482 1.00 94.38 86 ILE A N 1
ATOM 736 C CA . ILE A 1 86 ? -16.314 0.515 6.425 1.00 94.38 86 ILE A CA 1
ATOM 737 C C . ILE A 1 86 ? -16.458 1.887 5.756 1.00 94.38 86 ILE A C 1
ATOM 739 O O . ILE A 1 86 ? -16.912 2.819 6.423 1.00 94.38 86 ILE A O 1
ATOM 743 N N . LYS A 1 87 ? -16.132 2.019 4.460 1.00 94.88 87 LYS A N 1
ATOM 744 C CA . LYS A 1 87 ? -16.035 3.310 3.753 1.00 94.88 87 LYS A CA 1
ATOM 745 C C . LYS A 1 87 ? -17.257 4.203 3.936 1.00 94.88 87 LYS A C 1
ATOM 747 O O . LYS A 1 87 ? -17.111 5.373 4.262 1.00 94.88 87 LYS A O 1
ATOM 752 N N . PHE A 1 88 ? -18.465 3.648 3.841 1.00 94.81 88 PHE A N 1
ATOM 753 C CA . PHE A 1 88 ? -19.699 4.423 3.987 1.00 94.81 88 PHE A CA 1
ATOM 754 C C . PHE A 1 88 ? -19.859 5.024 5.387 1.00 94.81 88 PHE A C 1
ATOM 756 O O . PHE A 1 88 ? -20.275 6.173 5.524 1.00 94.81 88 PHE A O 1
ATOM 763 N N . LYS A 1 89 ? -19.502 4.267 6.432 1.00 94.75 89 LYS A N 1
ATOM 764 C CA . LYS A 1 89 ? -19.579 4.744 7.819 1.00 94.75 89 LYS A CA 1
ATOM 765 C C . LYS A 1 89 ? -18.544 5.836 8.078 1.00 94.7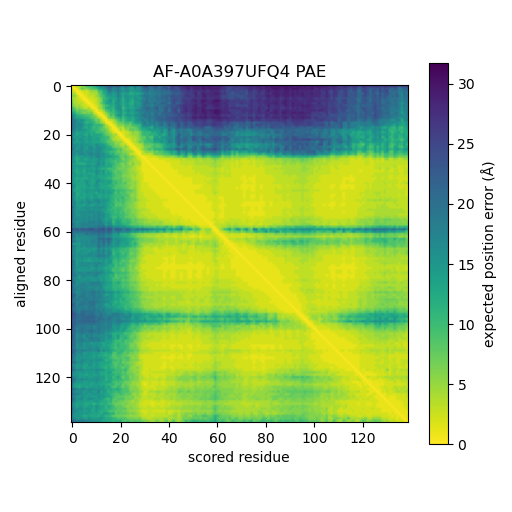5 89 LYS A C 1
ATOM 767 O O . LYS A 1 89 ? -18.879 6.849 8.683 1.00 94.75 89 LYS A O 1
ATOM 772 N N . VAL A 1 90 ? -17.320 5.645 7.585 1.00 91.62 90 VAL A N 1
ATOM 773 C CA . VAL A 1 90 ? -16.230 6.619 7.735 1.00 91.62 90 VAL A CA 1
ATOM 774 C C . VAL A 1 90 ? -16.555 7.911 6.984 1.00 91.62 90 VAL A C 1
ATOM 776 O O . VAL A 1 90 ? -16.528 8.979 7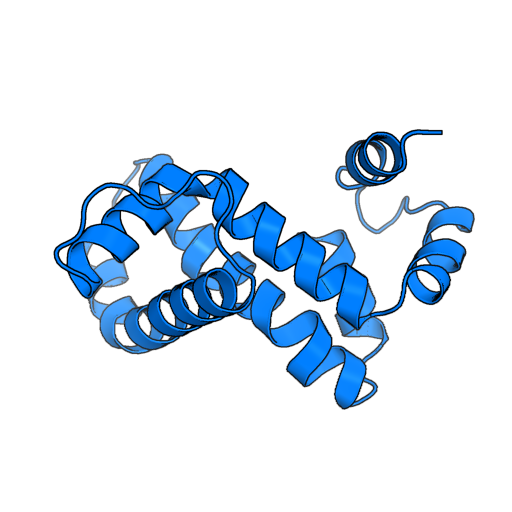.582 1.00 91.62 90 VAL A O 1
ATOM 779 N N . LEU A 1 91 ? -16.956 7.836 5.713 1.00 92.69 91 LEU A N 1
ATOM 780 C CA . LEU A 1 91 ? -17.309 9.027 4.935 1.00 92.69 91 LEU A CA 1
ATOM 781 C C . LEU A 1 91 ? -18.450 9.819 5.573 1.00 92.69 91 LEU A C 1
ATOM 783 O O . LEU A 1 91 ? -18.362 11.038 5.666 1.00 92.69 91 LEU A O 1
ATOM 787 N N . LYS A 1 92 ? -19.482 9.140 6.087 1.00 93.69 92 LYS A N 1
ATOM 788 C CA . LYS A 1 92 ? -20.583 9.806 6.792 1.00 93.69 92 LYS A CA 1
ATOM 789 C C . LYS A 1 92 ? -20.115 10.500 8.076 1.00 93.69 92 LYS A C 1
ATOM 791 O O . LYS A 1 92 ? -20.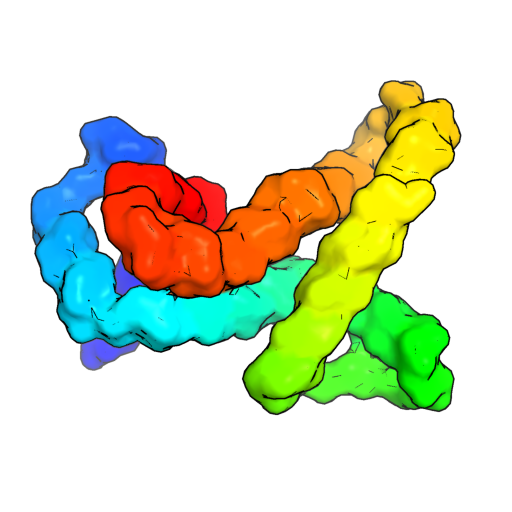542 11.616 8.353 1.00 93.69 92 LYS A O 1
ATOM 796 N N . ALA A 1 93 ? -19.241 9.860 8.853 1.00 90.81 93 ALA A N 1
ATOM 797 C CA . ALA A 1 93 ? -18.723 10.425 10.101 1.00 90.81 93 ALA A CA 1
ATOM 798 C C . ALA A 1 93 ? -17.803 11.637 9.869 1.00 90.81 93 ALA A C 1
ATOM 800 O O . ALA A 1 93 ? -17.774 12.556 10.684 1.00 90.81 93 ALA A O 1
ATOM 801 N N . PHE A 1 94 ? -17.082 11.659 8.747 1.00 88.06 94 PHE A N 1
ATOM 802 C CA . PHE A 1 94 ? -16.063 12.665 8.444 1.00 88.06 94 PHE A CA 1
ATOM 803 C C . PHE A 1 94 ? -16.430 13.595 7.276 1.00 88.06 94 PHE A C 1
ATOM 805 O O . PHE A 1 94 ? -15.568 14.335 6.798 1.00 88.06 94 PHE A O 1
ATOM 812 N N . GLN A 1 95 ? -17.700 13.615 6.856 1.00 85.00 95 GLN A N 1
ATOM 813 C CA . GLN A 1 95 ? -18.194 14.368 5.691 1.00 85.00 95 GLN A CA 1
ATOM 814 C C . GLN A 1 95 ? -17.823 15.862 5.703 1.00 85.00 95 GLN A C 1
ATOM 816 O O . GLN A 1 95 ? -17.578 16.444 4.656 1.00 85.00 95 GLN A O 1
ATOM 821 N N . ASN A 1 96 ? -17.727 16.469 6.892 1.00 86.31 96 ASN A N 1
ATOM 822 C CA . ASN A 1 96 ? -17.424 17.894 7.075 1.00 86.31 96 ASN A CA 1
ATOM 823 C C . ASN A 1 96 ? -15.999 18.143 7.590 1.00 86.31 96 ASN A C 1
ATOM 825 O O . ASN A 1 96 ? -15.676 19.244 8.044 1.00 86.31 96 ASN A O 1
ATOM 829 N N . SER A 1 97 ? -15.147 17.117 7.593 1.00 86.00 97 SER A N 1
ATOM 830 C CA . SER A 1 97 ? -13.787 17.263 8.094 1.00 86.00 97 SER A CA 1
ATOM 831 C C . SER A 1 97 ? -12.950 18.119 7.136 1.00 86.00 97 SER A C 1
ATOM 833 O O . SER A 1 97 ? -12.923 17.916 5.924 1.00 86.00 97 SER A O 1
ATOM 835 N N . LYS A 1 98 ? -12.243 19.105 7.696 1.00 86.75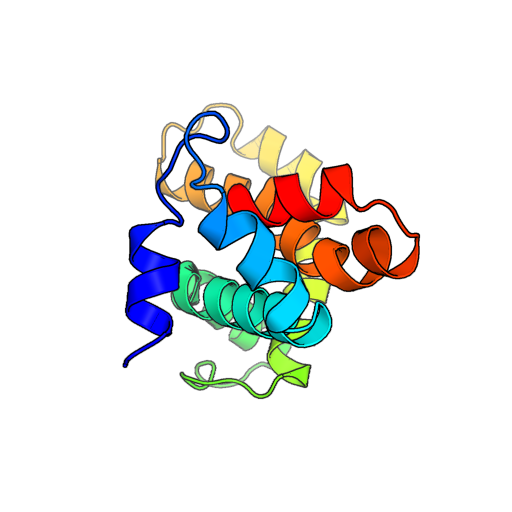 98 LYS A N 1
ATOM 836 C CA . LYS A 1 98 ? -11.282 19.953 6.967 1.00 86.75 98 LYS A CA 1
ATOM 837 C C . LYS A 1 98 ? -9.832 19.500 7.173 1.00 86.75 98 LYS A C 1
ATOM 839 O O . LYS A 1 98 ? -8.900 20.230 6.858 1.00 86.75 98 LYS A O 1
ATOM 844 N N . ASN A 1 99 ? -9.631 18.317 7.753 1.00 89.62 99 ASN A N 1
ATOM 845 C CA . ASN A 1 99 ? -8.304 17.828 8.103 1.00 89.62 99 ASN A CA 1
ATOM 846 C C . ASN A 1 99 ? -7.604 17.273 6.855 1.00 89.62 99 ASN A C 1
ATOM 848 O O . ASN A 1 99 ? -8.021 16.252 6.314 1.00 89.62 99 ASN A O 1
ATOM 852 N N . SER A 1 100 ? -6.511 17.907 6.431 1.00 87.38 100 SER A N 1
ATOM 853 C CA . SER A 1 100 ? -5.699 17.458 5.291 1.00 87.38 100 SER A CA 1
ATOM 854 C C . SER A 1 100 ? -5.186 16.025 5.453 1.00 87.38 100 SER A C 1
ATOM 856 O O . SER A 1 100 ? -5.129 15.276 4.481 1.00 87.38 100 SER A O 1
ATOM 858 N N . SER A 1 101 ? -4.890 15.602 6.684 1.00 87.12 101 SER A N 1
ATOM 859 C CA . SER A 1 101 ? -4.436 14.238 6.980 1.00 87.12 101 SER A CA 1
ATOM 860 C C . SER A 1 101 ? -5.518 13.202 6.674 1.00 87.12 101 SER A C 1
ATOM 862 O O . SER A 1 101 ? -5.210 12.107 6.211 1.00 87.12 101 SER A O 1
ATOM 864 N N . PHE A 1 102 ? -6.791 13.556 6.883 1.00 88.62 102 PHE A N 1
ATOM 865 C CA . PHE A 1 102 ? -7.915 12.688 6.543 1.00 88.62 102 PHE A CA 1
ATOM 866 C C . PHE A 1 102 ? -8.045 12.511 5.028 1.00 88.62 102 PHE A C 1
ATOM 868 O O . PHE A 1 102 ? -8.172 11.380 4.568 1.00 88.62 102 PHE A O 1
ATOM 875 N N . TYR A 1 103 ? -7.922 13.588 4.246 1.00 90.69 103 TYR A N 1
ATOM 876 C CA . TYR A 1 103 ? -7.927 13.499 2.781 1.00 90.69 103 TYR A CA 1
ATOM 877 C C . TYR A 1 103 ? -6.759 12.665 2.244 1.00 90.69 103 TYR A C 1
ATOM 879 O O . TYR A 1 103 ? -6.961 11.850 1.349 1.00 90.69 103 TYR A O 1
ATOM 887 N N . SER A 1 104 ? -5.566 12.786 2.832 1.00 91.62 104 SER A N 1
ATOM 888 C CA . SER A 1 104 ? -4.415 11.952 2.462 1.00 91.62 104 SER A CA 1
ATOM 889 C C . SER A 1 104 ? -4.668 10.459 2.703 1.00 91.62 104 SER A C 1
ATOM 891 O O . SER A 1 104 ? -4.321 9.634 1.858 1.00 91.62 104 SER A O 1
ATOM 893 N N . ILE A 1 105 ? -5.292 10.099 3.832 1.00 92.56 105 ILE A N 1
ATOM 894 C CA . ILE A 1 105 ? -5.670 8.706 4.130 1.00 92.56 105 ILE A CA 1
ATOM 895 C C . ILE A 1 105 ? -6.812 8.245 3.217 1.00 92.56 105 ILE A C 1
ATOM 897 O O . ILE A 1 105 ? -6.794 7.109 2.751 1.00 92.56 105 ILE A O 1
ATOM 901 N N . LEU A 1 106 ? -7.789 9.106 2.922 1.00 93.56 106 LEU A N 1
ATOM 902 C CA . LEU A 1 106 ? -8.842 8.777 1.965 1.00 93.56 106 LEU A CA 1
ATOM 903 C C . LEU A 1 106 ? -8.262 8.477 0.586 1.00 93.56 106 LEU A C 1
ATOM 905 O O . LEU A 1 106 ? -8.567 7.421 0.051 1.00 93.56 106 LEU A O 1
ATOM 909 N N . ASN A 1 107 ? -7.390 9.336 0.057 1.00 93.56 107 ASN A N 1
ATOM 910 C CA . ASN A 1 107 ? -6.723 9.133 -1.231 1.00 93.56 107 ASN A CA 1
ATOM 911 C C . ASN A 1 107 ? -5.898 7.833 -1.246 1.00 93.56 107 ASN A C 1
ATOM 913 O O . ASN A 1 107 ? -5.913 7.086 -2.222 1.00 93.56 107 ASN A O 1
ATOM 917 N N . LEU A 1 108 ? -5.222 7.511 -0.134 1.00 95.81 108 LEU A N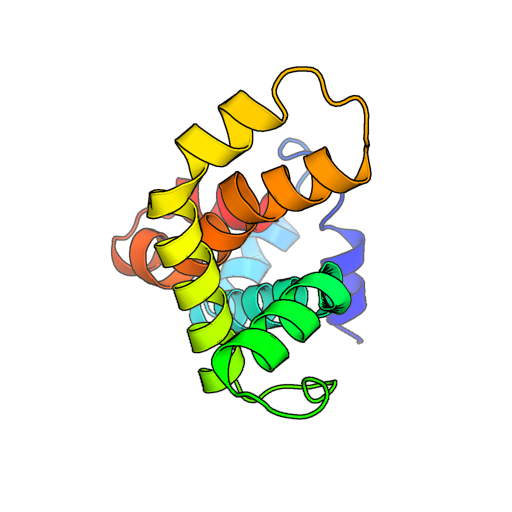 1
ATOM 918 C CA . LEU A 1 108 ? -4.547 6.222 0.028 1.00 95.81 108 LEU A CA 1
ATOM 919 C C . LEU A 1 108 ? -5.518 5.043 -0.150 1.00 95.81 108 LEU A C 1
ATOM 921 O O . LEU A 1 108 ? -5.227 4.105 -0.889 1.00 95.81 108 LEU A O 1
ATOM 925 N N . LEU A 1 109 ? -6.651 5.076 0.553 1.00 96.06 109 LEU A N 1
ATOM 926 C CA . LEU A 1 109 ? -7.600 3.965 0.619 1.00 96.06 109 LEU A CA 1
ATOM 927 C C . LEU A 1 109 ? -8.493 3.846 -0.626 1.00 96.06 109 LEU A C 1
ATOM 929 O O . LEU A 1 109 ? -8.876 2.730 -0.982 1.00 96.06 109 LEU A O 1
ATOM 933 N N . TYR A 1 110 ? -8.848 4.969 -1.254 1.00 93.50 110 TYR A N 1
ATOM 934 C CA . TYR A 1 110 ? -9.713 5.021 -2.435 1.00 93.50 110 TYR A CA 1
ATOM 935 C C . TYR A 1 110 ? -8.964 4.755 -3.732 1.00 93.50 110 TYR A C 1
ATOM 937 O O . TYR A 1 110 ? -9.468 3.993 -4.551 1.00 93.50 110 TYR A O 1
ATOM 945 N N . ASP A 1 111 ? -7.779 5.344 -3.890 1.00 92.19 111 ASP A N 1
ATOM 946 C CA . ASP A 1 111 ? -7.136 5.422 -5.201 1.00 92.19 111 ASP A CA 1
ATOM 947 C C . ASP A 1 111 ? -5.811 4.665 -5.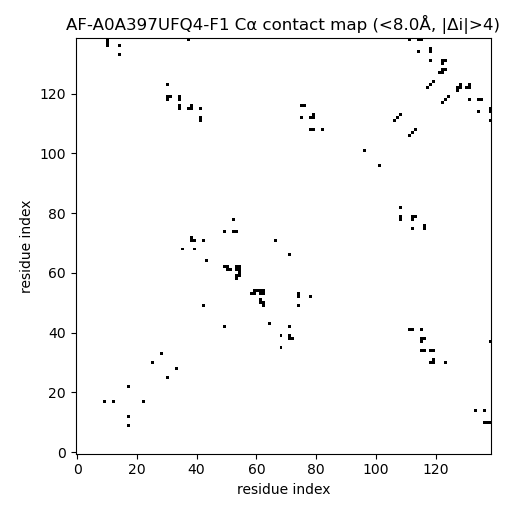205 1.00 92.19 111 ASP A C 1
ATOM 949 O O . ASP A 1 111 ? -5.611 3.761 -6.017 1.00 92.19 111 ASP A O 1
ATOM 953 N N . ILE A 1 112 ? -4.920 4.954 -4.252 1.00 94.44 112 ILE A N 1
ATOM 954 C CA . ILE A 1 112 ? -3.551 4.419 -4.284 1.00 94.44 112 ILE A CA 1
ATOM 955 C C . ILE A 1 112 ? -3.529 2.903 -4.066 1.00 94.44 112 ILE A C 1
ATOM 957 O O . ILE A 1 112 ? -2.915 2.187 -4.857 1.00 94.44 112 ILE A O 1
ATOM 961 N N . ILE A 1 113 ? -4.159 2.393 -2.999 1.00 96.06 113 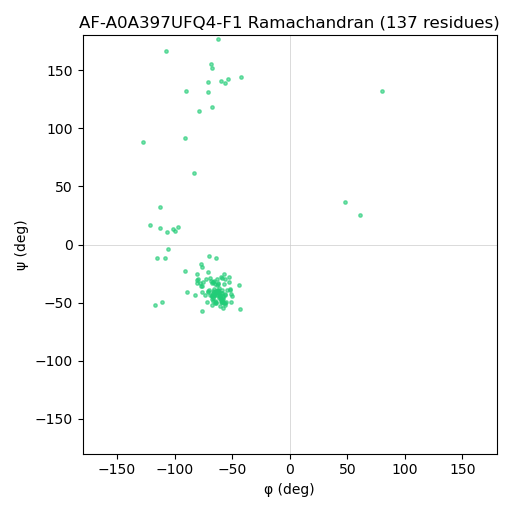ILE A N 1
ATOM 962 C CA . ILE A 1 113 ? -4.109 0.957 -2.673 1.00 96.06 113 ILE A CA 1
ATOM 963 C C . ILE A 1 113 ? -4.769 0.100 -3.765 1.00 96.06 113 ILE A C 1
ATOM 965 O O . ILE A 1 113 ? -4.120 -0.857 -4.196 1.00 96.06 113 ILE A O 1
ATOM 969 N N . PRO A 1 114 ? -5.999 0.396 -4.237 1.00 94.50 114 PRO A N 1
ATOM 970 C CA . PRO A 1 114 ? -6.623 -0.389 -5.304 1.00 94.50 114 PRO A CA 1
ATOM 971 C C . PRO A 1 114 ? -5.783 -0.390 -6.580 1.00 94.50 114 PRO A C 1
ATOM 973 O O . PRO A 1 114 ? -5.445 -1.457 -7.084 1.00 94.50 114 PRO A O 1
ATOM 976 N N . SER A 1 115 ? -5.323 0.783 -7.019 1.00 91.88 115 SER A N 1
ATOM 977 C CA . SER A 1 115 ? -4.469 0.915 -8.205 1.00 91.88 115 SER A CA 1
ATOM 978 C C . SER A 1 115 ? -3.185 0.092 -8.079 1.00 91.88 115 SER A C 1
ATOM 980 O O . SER A 1 115 ? -2.807 -0.653 -8.980 1.00 91.88 115 SER A O 1
ATOM 982 N N . THR A 1 116 ? -2.545 0.144 -6.911 1.00 92.19 116 THR A N 1
ATOM 983 C CA . THR A 1 116 ? -1.322 -0.612 -6.608 1.00 92.19 116 THR A CA 1
ATOM 984 C C . THR A 1 116 ? -1.529 -2.136 -6.658 1.00 92.19 116 THR A C 1
ATOM 986 O O . THR A 1 116 ? -0.617 -2.880 -7.042 1.00 92.19 116 THR A O 1
ATOM 989 N N . LEU A 1 117 ? -2.711 -2.625 -6.268 1.00 93.31 117 LEU A N 1
ATOM 990 C CA . LEU A 1 117 ? -3.075 -4.043 -6.361 1.00 93.31 117 LEU A CA 1
ATOM 991 C C . LEU A 1 117 ? -3.428 -4.451 -7.803 1.00 93.31 117 LEU A C 1
ATOM 993 O O . LEU A 1 117 ? -3.066 -5.553 -8.234 1.00 93.31 117 LEU A O 1
ATOM 997 N N . ASP A 1 118 ? -4.068 -3.557 -8.554 1.00 91.56 118 ASP A N 1
ATOM 998 C CA . ASP A 1 118 ? -4.641 -3.842 -9.871 1.00 91.56 118 ASP A CA 1
ATOM 999 C C . ASP A 1 118 ? -3.622 -3.818 -11.018 1.00 91.56 118 ASP A C 1
ATOM 1001 O O . ASP A 1 118 ? -3.779 -4.602 -11.958 1.00 91.56 118 ASP A O 1
ATOM 1005 N N . ILE A 1 119 ? -2.556 -3.004 -10.937 1.00 87.38 119 ILE A N 1
ATOM 1006 C CA . ILE A 1 119 ? -1.545 -2.821 -12.008 1.00 87.38 119 ILE A CA 1
ATOM 1007 C C . ILE A 1 119 ? -1.127 -4.142 -12.660 1.00 87.38 119 ILE A C 1
ATOM 1009 O O . ILE A 1 119 ? -1.216 -4.305 -13.876 1.00 87.38 119 ILE A O 1
ATOM 1013 N N . TYR A 1 120 ? -0.667 -5.106 -11.863 1.00 87.19 120 TYR A N 1
ATOM 1014 C CA . TYR A 1 120 ? -0.229 -6.389 -12.407 1.00 87.19 120 TYR A CA 1
ATOM 1015 C C . TYR A 1 120 ? -1.366 -7.405 -12.495 1.00 87.19 120 TYR A C 1
ATOM 1017 O O . TYR A 1 120 ? -1.441 -8.165 -13.459 1.00 87.19 120 TYR A O 1
ATOM 1025 N N . THR A 1 121 ? -2.226 -7.462 -11.476 1.00 87.81 121 THR A N 1
ATOM 1026 C CA . THR A 1 121 ? -3.189 -8.561 -11.324 1.00 87.81 121 THR A CA 1
ATOM 1027 C C . THR A 1 121 ? -4.383 -8.445 -12.261 1.00 87.81 121 THR A C 1
ATOM 1029 O O . THR A 1 121 ? -4.837 -9.475 -12.757 1.00 87.81 121 THR A O 1
ATOM 1032 N N . ASN A 1 122 ? -4.843 -7.223 -12.524 1.00 87.69 122 ASN A N 1
ATOM 1033 C CA . ASN A 1 122 ? -6.022 -6.939 -13.326 1.00 87.69 122 ASN A CA 1
ATOM 1034 C C . ASN A 1 122 ? -5.645 -6.276 -14.657 1.00 87.69 122 ASN A C 1
ATOM 1036 O O . ASN A 1 122 ? -6.055 -6.749 -15.709 1.00 87.69 122 ASN A O 1
ATOM 1040 N N . LEU A 1 123 ? -4.821 -5.224 -14.643 1.00 88.94 123 LEU A N 1
ATOM 1041 C CA . LEU A 1 123 ? -4.572 -4.439 -15.857 1.00 88.94 123 LEU A CA 1
ATOM 1042 C C . LEU A 1 123 ? -3.631 -5.162 -16.825 1.00 88.94 123 LEU A C 1
ATOM 1044 O O . LEU A 1 123 ? -4.012 -5.455 -17.957 1.00 88.94 123 LEU A O 1
ATOM 1048 N N . PHE A 1 124 ? -2.423 -5.514 -16.376 1.00 85.69 124 PHE A N 1
ATOM 1049 C CA . PHE A 1 124 ? -1.450 -6.177 -17.245 1.00 85.69 124 PHE A CA 1
ATOM 1050 C C . PHE A 1 124 ? -1.903 -7.583 -17.666 1.00 85.69 124 PHE A C 1
ATOM 1052 O O . PHE A 1 124 ? -1.877 -7.913 -18.849 1.00 85.69 124 PHE A O 1
ATOM 1059 N N . LYS A 1 125 ? -2.338 -8.418 -16.711 1.00 87.50 125 LYS A N 1
ATOM 1060 C CA . LYS A 1 125 ? -2.729 -9.813 -16.987 1.00 87.50 125 LYS A CA 1
ATOM 1061 C C . LYS A 1 125 ? -3.929 -9.952 -17.924 1.00 87.50 125 LYS A C 1
ATOM 1063 O O . LYS A 1 125 ? -3.984 -10.936 -18.654 1.00 87.50 125 LYS A O 1
ATOM 1068 N N . ASN A 1 126 ? -4.849 -8.988 -17.918 1.00 89.56 126 ASN A N 1
ATOM 1069 C CA . ASN A 1 126 ? -6.024 -8.996 -18.793 1.00 89.56 126 ASN A CA 1
ATOM 1070 C C . ASN A 1 126 ? -5.820 -8.153 -20.067 1.00 89.56 126 ASN A C 1
ATOM 1072 O O . ASN A 1 126 ? -6.784 -7.864 -20.769 1.00 89.56 126 ASN A O 1
ATOM 1076 N N . ASN A 1 127 ? -4.574 -7.779 -20.395 1.00 87.69 127 ASN A N 1
ATOM 1077 C CA . ASN A 1 127 ? -4.205 -6.995 -21.581 1.00 87.69 127 ASN A CA 1
ATOM 1078 C C . ASN A 1 127 ? -4.838 -5.586 -21.652 1.00 87.69 127 ASN A C 1
ATOM 1080 O O . ASN A 1 127 ? -4.974 -5.016 -22.735 1.00 87.69 127 ASN A O 1
ATOM 1084 N N . HIS A 1 128 ? -5.198 -4.983 -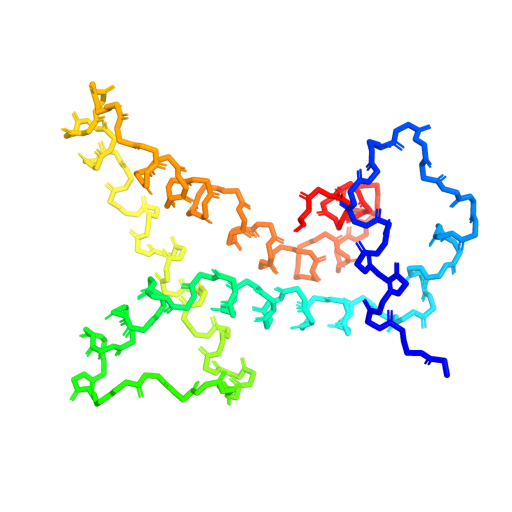20.515 1.00 88.00 128 HIS A N 1
ATOM 1085 C CA . HIS A 1 128 ? -5.697 -3.603 -20.438 1.00 88.00 128 HIS A CA 1
ATOM 1086 C C . HIS A 1 128 ? -4.537 -2.594 -20.409 1.00 88.00 128 HIS A C 1
ATOM 1088 O O . HIS A 1 128 ? -4.352 -1.861 -19.436 1.00 88.00 128 HIS A O 1
ATOM 1094 N N . PHE A 1 129 ? -3.721 -2.576 -21.467 1.00 83.12 129 PHE A N 1
ATOM 1095 C CA . PHE A 1 129 ? -2.442 -1.855 -21.473 1.00 83.12 129 PHE A CA 1
ATOM 1096 C C . PHE A 1 129 ? -2.571 -0.330 -21.369 1.00 83.12 129 PHE A C 1
ATOM 1098 O O . PHE A 1 129 ? -1.799 0.274 -20.637 1.00 83.12 129 PHE A O 1
ATOM 1105 N N . GLU A 1 130 ? -3.564 0.289 -22.013 1.00 82.25 130 GLU A N 1
ATOM 1106 C CA . GLU A 1 130 ? -3.812 1.738 -21.884 1.00 82.25 130 GLU A CA 1
ATOM 1107 C C . GLU A 1 130 ? -4.006 2.141 -20.414 1.00 82.25 130 GLU A C 1
ATOM 1109 O O . GLU A 1 130 ? -3.268 2.962 -19.874 1.00 82.25 130 GLU A O 1
ATOM 1114 N N . HIS A 1 131 ? -4.915 1.450 -19.720 1.00 82.31 131 HIS A N 1
ATOM 1115 C CA . HIS A 1 131 ? -5.214 1.719 -18.313 1.00 82.31 131 HIS A CA 1
ATOM 1116 C C . HIS A 1 131 ? -4.027 1.359 -17.409 1.00 82.31 131 HIS A C 1
ATOM 1118 O O . HIS A 1 131 ? -3.793 2.012 -16.393 1.00 82.31 131 HIS A O 1
ATOM 1124 N N . TYR A 1 132 ? -3.252 0.329 -17.769 1.00 83.81 132 TYR A N 1
ATOM 1125 C CA . TYR A 1 132 ? -2.009 -0.027 -17.084 1.00 83.81 132 TYR A CA 1
ATOM 1126 C C . TYR A 1 132 ? -0.996 1.124 -17.113 1.00 83.81 132 TYR A C 1
ATOM 1128 O O . TYR A 1 132 ? -0.453 1.472 -16.062 1.00 83.81 132 TYR A O 1
ATOM 1136 N N . TYR A 1 133 ? -0.763 1.735 -18.280 1.00 80.62 133 TYR A N 1
ATOM 1137 C CA . TYR A 1 133 ? 0.143 2.877 -18.399 1.00 80.62 133 TYR A CA 1
ATOM 1138 C C . TYR A 1 133 ? -0.393 4.087 -17.632 1.00 80.62 133 TYR A C 1
ATOM 1140 O O . TYR A 1 133 ? 0.334 4.639 -16.808 1.00 80.62 133 TYR A O 1
ATOM 1148 N N . GLU A 1 134 ? -1.665 4.443 -17.823 1.00 82.50 134 GLU A N 1
ATOM 1149 C CA . GLU A 1 134 ? -2.332 5.519 -17.073 1.00 82.50 134 GLU A CA 1
ATOM 1150 C C . GLU A 1 134 ? -2.157 5.372 -15.561 1.00 82.50 134 GLU A C 1
ATOM 1152 O O . GLU A 1 134 ? -1.712 6.306 -14.894 1.00 82.50 134 GLU A O 1
ATOM 1157 N N . THR A 1 135 ? -2.419 4.178 -15.033 1.00 82.50 135 THR A N 1
ATOM 1158 C CA . THR A 1 135 ? -2.313 3.899 -13.597 1.00 82.50 135 THR A CA 1
ATOM 1159 C C . THR A 1 135 ? -0.877 4.038 -13.090 1.00 82.50 135 THR A C 1
ATOM 1161 O O . THR A 1 135 ? -0.654 4.583 -12.012 1.00 82.50 135 THR A O 1
ATOM 1164 N N . ILE A 1 136 ? 0.119 3.574 -13.854 1.00 82.75 136 ILE A N 1
ATOM 1165 C CA . ILE A 1 136 ? 1.535 3.694 -13.469 1.00 82.75 136 ILE A CA 1
ATOM 1166 C C . ILE A 1 136 ? 1.974 5.154 -13.398 1.00 82.75 136 ILE A C 1
ATOM 1168 O O . ILE A 1 136 ? 2.738 5.501 -12.502 1.00 82.75 136 ILE A O 1
ATOM 1172 N N . PHE A 1 137 ? 1.520 5.991 -14.331 1.00 77.94 137 PHE A N 1
ATOM 1173 C CA . PHE A 1 137 ? 1.910 7.400 -14.388 1.00 77.94 137 PHE A CA 1
ATOM 1174 C C . PHE A 1 137 ? 1.194 8.284 -13.356 1.00 77.94 137 PHE A C 1
ATOM 1176 O O . PHE A 1 137 ? 1.642 9.402 -13.118 1.00 77.94 137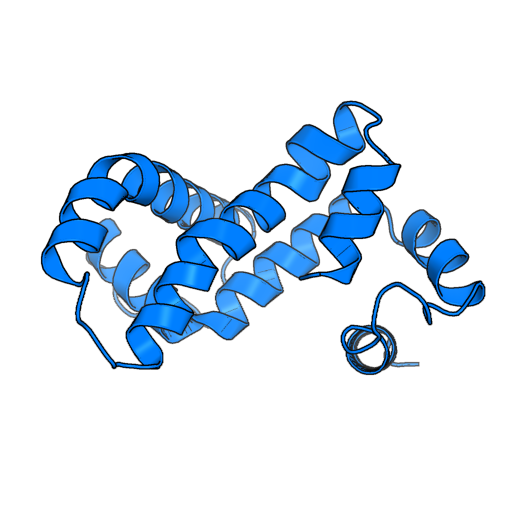 PHE A O 1
ATOM 1183 N N . GLN A 1 138 ? 0.093 7.814 -12.763 1.00 79.69 138 GLN A N 1
ATOM 1184 C CA . GLN A 1 138 ? -0.664 8.547 -11.740 1.00 79.69 138 GLN A CA 1
ATOM 1185 C C . GLN A 1 138 ? -0.218 8.260 -10.296 1.00 79.69 138 GLN A C 1
ATOM 1187 O O . GLN A 1 138 ? -0.510 9.064 -9.405 1.00 79.69 138 GLN A O 1
ATOM 1192 N N . LEU A 1 139 ? 0.418 7.109 -10.048 1.00 76.81 139 LEU A N 1
ATOM 1193 C CA . LEU A 1 139 ? 0.895 6.693 -8.716 1.00 76.81 139 LEU A CA 1
ATOM 1194 C C . LEU A 1 139 ? 2.218 7.352 -8.335 1.00 76.81 139 LEU A C 1
ATOM 1196 O O . LEU A 1 139 ? 2.600 7.292 -7.137 1.00 76.81 139 LEU A O 1
#

Secondary structure (DSSP, 8-state):
--HHHHHHHHTTS-GGG--HHHHHHHHHH-HHHHHHHHHHHHHHHTHHHHHHHHHHHHT-S---SS--HHHHHHHHHHHHHHHHHHHHHHHHHHTT---HHHHHHHHIIIIIHHHHHHIIIIIITTT-HHHHHHHHHH-